Protein AF-A0A0P7U3G0-F1 (afdb_monomer)

InterPro domains:
  IPR011598 Myc-type, basic helix-loop-helix (bHLH) domain [PF00010] (3-50)
  IPR011598 Myc-type, basic helix-loop-helix (bHLH) domain [PS50888] (1-50)
  IPR011598 Myc-type, basic helix-loop-helix (bHLH) domain [SM00353] (4-56)
  IPR036638 Helix-loop-helix DNA-binding domain superfamily [G3DSA:4.10.280.10] (1-55)
  IPR036638 Helix-loop-helix DNA-binding domain superfamily [SSF47459] (2-58)
  IPR050359 Basic helix-loop-helix transcription factors [PTHR19290] (2-89)

Mean predicted aligned error: 7.45 Å

pLDDT: mean 84.49, std 14.8, range [38.19, 97.31]

Structure (mmCIF, N/CA/C/O backbone):
data_AF-A0A0P7U3G0-F1
#
_entry.id   AF-A0A0P7U3G0-F1
#
loop_
_atom_site.group_PDB
_atom_site.id
_atom_site.type_symbol
_atom_site.label_atom_id
_atom_site.label_alt_id
_atom_site.label_comp_id
_atom_site.label_asym_id
_atom_site.label_entity_id
_atom_site.label_seq_id
_atom_site.pdbx_PDB_ins_code
_atom_site.Cartn_x
_atom_site.Cartn_y
_atom_site.Cartn_z
_atom_site.occupancy
_atom_site.B_iso_or_equiv
_atom_site.auth_seq_id
_atom_site.auth_comp_id
_atom_site.auth_asym_id
_atom_site.auth_atom_id
_atom_site.pdbx_PDB_model_num
ATOM 1 N N . MET A 1 1 ? 25.194 -7.472 -24.655 1.00 63.94 1 MET A N 1
ATOM 2 C CA . MET A 1 1 ? 23.885 -6.825 -24.927 1.00 63.94 1 MET A CA 1
ATOM 3 C C . MET A 1 1 ? 22.685 -7.633 -24.404 1.00 63.94 1 MET A C 1
ATOM 5 O O . MET A 1 1 ? 21.792 -7.034 -23.818 1.00 63.94 1 MET A O 1
ATOM 9 N N . LEU A 1 2 ? 22.678 -8.970 -24.521 1.00 83.75 2 LEU A N 1
ATOM 10 C CA . LEU A 1 2 ? 21.596 -9.84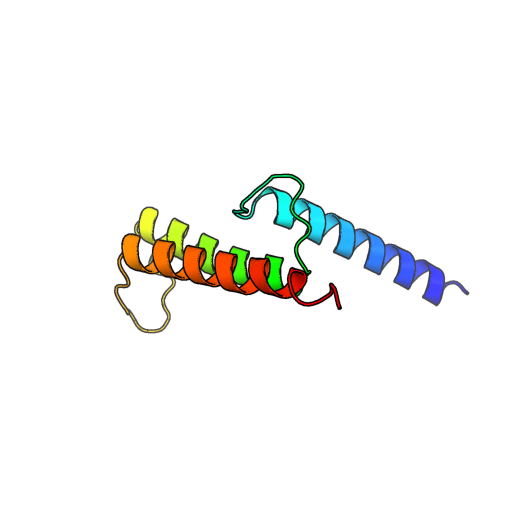9 -24.026 1.00 83.75 2 LEU A CA 1
ATOM 11 C C . LEU A 1 2 ? 21.299 -9.730 -22.515 1.00 83.75 2 LEU A C 1
ATOM 13 O O . LEU A 1 2 ? 20.138 -9.764 -22.120 1.00 83.75 2 LEU A O 1
ATOM 17 N N . ALA A 1 3 ? 22.320 -9.542 -21.673 1.00 88.69 3 ALA A N 1
ATOM 18 C CA . ALA A 1 3 ? 22.137 -9.367 -20.228 1.00 88.69 3 ALA A CA 1
ATOM 19 C C . ALA A 1 3 ? 21.326 -8.102 -19.880 1.00 88.69 3 ALA A C 1
ATOM 21 O O . ALA A 1 3 ? 20.392 -8.171 -19.088 1.00 88.69 3 ALA A O 1
ATOM 22 N N . ASN A 1 4 ? 21.604 -6.973 -20.543 1.00 89.88 4 ASN A N 1
ATOM 23 C CA . ASN A 1 4 ? 20.875 -5.716 -20.329 1.00 89.88 4 ASN A CA 1
ATOM 24 C C . ASN A 1 4 ? 19.418 -5.815 -20.791 1.00 89.88 4 ASN A C 1
ATOM 26 O O . ASN A 1 4 ? 18.530 -5.245 -20.162 1.00 89.88 4 ASN A O 1
ATOM 30 N N . ALA A 1 5 ? 19.170 -6.538 -21.888 1.00 92.12 5 ALA A N 1
ATOM 31 C CA . ALA A 1 5 ? 17.816 -6.803 -22.359 1.00 92.12 5 ALA A CA 1
ATOM 32 C C . ALA A 1 5 ? 17.033 -7.643 -21.336 1.00 92.12 5 ALA A C 1
ATOM 34 O O . ALA A 1 5 ? 15.917 -7.279 -20.975 1.00 92.12 5 ALA A O 1
ATOM 35 N N . ARG A 1 6 ? 17.645 -8.707 -20.799 1.00 94.38 6 ARG A N 1
ATOM 36 C CA . ARG A 1 6 ? 17.042 -9.532 -19.738 1.00 94.38 6 ARG A CA 1
ATOM 37 C C . ARG A 1 6 ? 16.758 -8.726 -18.473 1.00 94.38 6 ARG A C 1
ATOM 39 O O . ARG A 1 6 ? 15.661 -8.826 -17.931 1.00 94.38 6 ARG A O 1
ATOM 46 N N . GLU A 1 7 ? 17.706 -7.900 -18.036 1.00 95.81 7 GLU A N 1
ATOM 47 C CA . GLU A 1 7 ? 17.524 -7.079 -16.838 1.00 95.81 7 GLU A CA 1
ATOM 48 C C . GLU A 1 7 ? 16.410 -6.046 -17.022 1.00 95.81 7 GLU A C 1
ATOM 50 O O . GLU A 1 7 ? 15.587 -5.848 -16.129 1.00 95.81 7 GLU A O 1
ATOM 55 N N . ARG A 1 8 ? 16.302 -5.455 -18.216 1.00 96.06 8 ARG A N 1
ATOM 56 C CA . ARG A 1 8 ? 15.192 -4.562 -18.552 1.00 96.06 8 ARG A CA 1
ATOM 57 C C . ARG A 1 8 ? 13.845 -5.280 -18.437 1.00 96.06 8 ARG A C 1
ATOM 59 O O . ARG A 1 8 ? 12.945 -4.756 -17.785 1.00 96.06 8 ARG A O 1
ATOM 66 N N . THR A 1 9 ? 13.715 -6.482 -19.002 1.00 95.69 9 THR A N 1
ATOM 67 C CA . THR A 1 9 ? 12.494 -7.296 -18.872 1.00 95.69 9 THR A CA 1
ATOM 68 C C . THR A 1 9 ? 12.176 -7.585 -17.407 1.00 95.69 9 THR A C 1
ATOM 70 O O . THR A 1 9 ? 11.047 -7.363 -16.975 1.00 95.69 9 THR A O 1
ATOM 73 N N . ARG A 1 10 ? 13.171 -7.991 -16.609 1.00 97.00 10 ARG A N 1
ATOM 74 C CA . ARG A 1 10 ? 12.998 -8.248 -15.172 1.00 97.00 10 ARG A CA 1
ATOM 75 C C . ARG A 1 10 ? 12.464 -7.015 -14.435 1.00 97.00 10 ARG A C 1
ATOM 77 O O . ARG A 1 10 ? 11.504 -7.117 -13.670 1.00 97.00 10 ARG A O 1
ATOM 84 N N . VAL A 1 11 ? 13.046 -5.842 -14.689 1.00 96.62 11 VAL A N 1
ATOM 85 C CA . VAL A 1 11 ? 12.620 -4.570 -14.082 1.00 96.62 11 VAL A CA 1
ATOM 86 C C . VAL A 1 11 ? 11.205 -4.175 -14.515 1.00 96.62 11 VAL A C 1
ATOM 88 O O . VAL A 1 11 ? 10.441 -3.680 -13.679 1.00 96.62 11 VAL A O 1
ATOM 91 N N . HIS A 1 12 ? 10.825 -4.404 -15.777 1.00 96.12 12 HIS A N 1
ATOM 92 C CA . HIS A 1 12 ? 9.454 -4.172 -16.244 1.00 96.12 12 HIS A CA 1
ATOM 93 C C . HIS A 1 12 ? 8.450 -5.073 -15.526 1.00 96.12 12 HIS A C 1
ATOM 95 O O . HIS A 1 12 ? 7.457 -4.560 -15.012 1.00 96.12 12 HIS A O 1
ATOM 101 N N . THR A 1 13 ? 8.738 -6.371 -15.403 1.00 97.31 13 THR A N 1
ATOM 102 C CA . THR A 1 13 ? 7.886 -7.318 -14.669 1.00 97.31 13 THR A CA 1
ATOM 103 C C . THR A 1 13 ? 7.696 -6.888 -13.216 1.00 97.31 13 THR A C 1
ATOM 105 O O . THR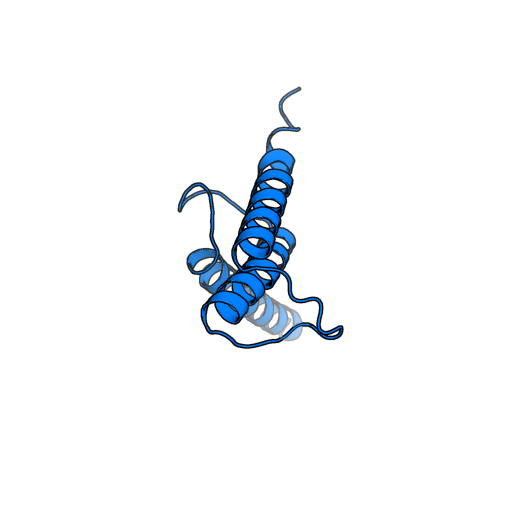 A 1 13 ? 6.570 -6.815 -12.729 1.00 97.31 13 THR A O 1
ATOM 108 N N . ILE A 1 14 ? 8.782 -6.518 -12.532 1.00 96.81 14 ILE A N 1
ATOM 109 C CA . ILE A 1 14 ? 8.718 -6.040 -11.143 1.00 96.81 14 ILE A CA 1
ATOM 110 C C . ILE A 1 14 ? 7.887 -4.761 -11.043 1.00 96.81 14 ILE A C 1
ATOM 112 O O . ILE A 1 14 ? 7.090 -4.605 -10.122 1.00 96.81 14 ILE A O 1
ATOM 116 N N . SER A 1 15 ? 8.062 -3.828 -11.977 1.00 95.56 15 SER A N 1
ATOM 117 C CA . SER A 1 15 ? 7.338 -2.554 -11.944 1.00 95.56 15 SER A CA 1
ATOM 118 C C . SER A 1 15 ? 5.841 -2.749 -12.197 1.00 95.56 15 SER A C 1
ATOM 120 O O . SER A 1 15 ? 5.034 -2.128 -11.513 1.00 95.56 15 SER A O 1
ATOM 122 N N . ALA A 1 16 ? 5.468 -3.667 -13.093 1.00 96.31 16 ALA A N 1
ATOM 123 C CA . ALA A 1 16 ? 4.077 -4.059 -13.306 1.00 96.31 16 ALA A CA 1
ATOM 124 C C . ALA A 1 16 ? 3.458 -4.696 -12.048 1.00 96.31 16 ALA A C 1
ATOM 126 O O . ALA A 1 16 ? 2.343 -4.340 -11.673 1.00 96.31 16 ALA A O 1
ATOM 127 N N . ALA A 1 17 ? 4.193 -5.568 -11.349 1.00 96.69 17 ALA A N 1
ATOM 128 C CA . ALA A 1 17 ? 3.742 -6.150 -10.083 1.00 96.69 17 ALA A CA 1
ATOM 129 C C . ALA A 1 17 ? 3.546 -5.084 -8.986 1.00 96.69 17 ALA A C 1
ATOM 131 O O . ALA A 1 17 ? 2.557 -5.122 -8.257 1.00 96.69 17 ALA A O 1
ATOM 132 N N . PHE A 1 18 ? 4.436 -4.088 -8.904 1.00 96.19 18 PHE A N 1
ATOM 133 C CA . PHE A 1 18 ? 4.274 -2.952 -7.988 1.00 96.19 18 PHE A CA 1
ATOM 134 C C . PHE A 1 18 ? 3.039 -2.105 -8.306 1.00 96.19 18 PHE A C 1
ATOM 136 O O . PHE A 1 18 ? 2.344 -1.690 -7.383 1.00 96.19 18 PHE A O 1
ATOM 143 N N . GLU A 1 19 ? 2.746 -1.858 -9.585 1.00 94.06 19 GLU A N 1
ATOM 144 C CA . GLU A 1 19 ? 1.528 -1.146 -9.994 1.00 94.06 19 GLU A CA 1
ATOM 145 C C . GLU A 1 19 ? 0.259 -1.956 -9.708 1.00 94.06 19 GLU A C 1
ATOM 147 O O . GLU A 1 19 ? -0.752 -1.394 -9.287 1.00 94.06 19 GLU A O 1
ATOM 152 N N . ALA A 1 20 ? 0.304 -3.280 -9.878 1.00 95.06 20 ALA A N 1
ATOM 153 C CA . ALA A 1 20 ? -0.794 -4.154 -9.483 1.00 95.06 20 ALA A CA 1
ATOM 154 C C . ALA A 1 20 ? -1.030 -4.096 -7.965 1.00 95.06 20 ALA A C 1
ATOM 156 O O . ALA A 1 20 ? -2.159 -3.866 -7.541 1.00 95.06 20 ALA A O 1
ATOM 157 N N . LEU A 1 21 ? 0.030 -4.207 -7.155 1.00 95.81 21 LEU A N 1
ATOM 158 C CA . LEU A 1 21 ? -0.059 -4.112 -5.696 1.00 95.81 21 LEU A CA 1
ATOM 159 C C . LEU A 1 21 ? -0.581 -2.742 -5.252 1.00 95.81 21 LEU A C 1
ATOM 161 O O . LEU A 1 21 ? -1.492 -2.658 -4.438 1.00 95.81 21 LEU A O 1
ATOM 165 N N . ARG A 1 22 ? -0.066 -1.658 -5.838 1.00 94.38 22 ARG A N 1
ATOM 166 C CA . ARG A 1 22 ? -0.506 -0.283 -5.571 1.00 94.38 22 ARG A CA 1
ATOM 167 C C . ARG A 1 22 ? -2.023 -0.116 -5.702 1.00 94.38 22 ARG A C 1
ATOM 169 O O . ARG A 1 22 ? -2.606 0.607 -4.905 1.00 94.38 22 ARG A O 1
ATOM 176 N N . LYS A 1 23 ? -2.650 -0.753 -6.696 1.00 93.12 23 LYS A N 1
ATOM 177 C CA . LYS A 1 23 ? -4.105 -0.677 -6.917 1.00 93.12 23 LYS A CA 1
ATOM 178 C C . LYS A 1 23 ? -4.924 -1.393 -5.839 1.00 93.12 23 LYS A C 1
ATOM 180 O O . LYS A 1 23 ? -6.095 -1.070 -5.694 1.00 93.12 23 LYS A O 1
ATOM 185 N N . GLN A 1 24 ? -4.325 -2.339 -5.117 1.00 94.44 24 GLN A N 1
ATOM 186 C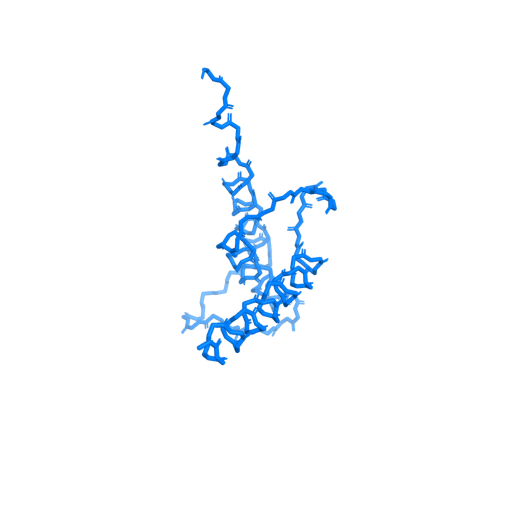 CA . GLN A 1 24 ? -4.975 -3.097 -4.042 1.00 94.44 24 GLN A CA 1
ATOM 187 C C . GLN A 1 24 ? -4.746 -2.484 -2.655 1.00 94.44 24 GLN A C 1
ATOM 189 O O . GLN A 1 24 ? -5.409 -2.851 -1.691 1.00 94.44 24 GLN A O 1
ATOM 194 N N . VAL A 1 25 ? -3.783 -1.571 -2.534 1.00 93.38 25 VAL A N 1
ATOM 195 C CA . VAL A 1 25 ? -3.379 -0.976 -1.261 1.00 93.38 25 VAL A CA 1
ATOM 196 C C . VAL A 1 25 ? -4.167 0.321 -1.014 1.00 93.38 25 VAL A C 1
ATOM 198 O O . VAL A 1 25 ? -4.317 1.122 -1.943 1.00 93.38 25 VAL A O 1
ATOM 201 N N . PRO A 1 26 ? -4.635 0.584 0.224 1.00 92.56 26 PRO A N 1
ATOM 202 C CA . PRO A 1 26 ? -5.321 1.827 0.564 1.00 92.56 26 PRO A CA 1
ATOM 203 C C . PRO A 1 26 ? -4.501 3.068 0.192 1.00 92.56 26 PRO A C 1
ATOM 205 O O . PRO A 1 26 ? -3.281 3.102 0.350 1.00 92.56 26 PRO A O 1
ATOM 208 N N . CYS A 1 27 ? -5.163 4.113 -0.300 1.00 90.19 27 CYS A N 1
ATOM 209 C CA . CYS A 1 27 ? -4.544 5.401 -0.609 1.00 90.19 27 CYS A CA 1
ATOM 210 C C . CYS A 1 27 ? -5.587 6.528 -0.567 1.00 90.19 27 CYS A C 1
ATOM 212 O O . CYS A 1 27 ? -6.787 6.268 -0.604 1.00 90.19 27 CYS A O 1
ATOM 214 N N . TYR A 1 28 ? -5.147 7.789 -0.500 1.00 86.56 28 TYR A N 1
ATOM 215 C CA . TYR A 1 28 ? -6.065 8.938 -0.451 1.00 86.56 28 TYR A CA 1
ATOM 216 C C . TYR A 1 28 ? -6.770 9.204 -1.780 1.00 86.56 28 TYR A C 1
ATOM 218 O O . TYR A 1 28 ? -7.819 9.838 -1.818 1.00 86.56 28 TYR A O 1
ATOM 226 N N . SER A 1 29 ? -6.163 8.782 -2.887 1.00 84.31 29 SER A N 1
ATOM 227 C CA . SER A 1 29 ? -6.719 8.948 -4.224 1.00 84.31 29 SER A CA 1
ATOM 228 C C . SER A 1 29 ? -6.123 7.909 -5.161 1.00 84.31 29 SER A C 1
ATOM 230 O O . SER A 1 29 ? -4.917 7.656 -5.121 1.00 84.31 29 SER A O 1
ATOM 232 N N . TYR A 1 30 ? -6.941 7.384 -6.074 1.00 75.25 30 TYR A N 1
ATOM 233 C CA . TYR A 1 30 ? -6.538 6.407 -7.090 1.00 75.25 30 TYR A CA 1
ATOM 234 C C . TYR A 1 30 ? -5.283 6.847 -7.879 1.00 75.25 30 TYR A C 1
ATOM 236 O O . TYR A 1 30 ? -4.387 6.049 -8.174 1.00 75.25 30 TYR A O 1
ATOM 244 N N . GLY A 1 31 ? -5.151 8.155 -8.141 1.00 77.31 31 GLY A N 1
ATOM 245 C CA . GLY A 1 31 ? -4.006 8.751 -8.840 1.00 77.31 31 GLY A CA 1
ATOM 246 C C . GLY A 1 31 ? -2.796 9.108 -7.962 1.00 77.31 31 GLY A C 1
ATOM 247 O O . GLY A 1 31 ? -1.774 9.563 -8.480 1.00 77.31 31 GLY A O 1
ATOM 248 N N . GLN A 1 32 ? -2.862 8.932 -6.637 1.00 83.12 32 GLN A N 1
ATOM 249 C CA . GLN A 1 32 ? -1.822 9.390 -5.707 1.00 83.12 32 GLN A CA 1
ATOM 250 C C . GLN A 1 32 ? -0.525 8.605 -5.894 1.00 83.12 32 GLN A C 1
ATOM 252 O O . GLN A 1 32 ? -0.418 7.508 -5.366 1.00 83.12 32 GLN A O 1
ATOM 257 N N . LYS A 1 33 ? 0.497 9.141 -6.564 1.00 84.19 33 LYS A N 1
ATOM 258 C CA . LYS A 1 33 ? 1.779 8.433 -6.759 1.00 84.19 33 LYS A CA 1
ATOM 259 C C . LYS A 1 33 ? 2.434 8.060 -5.414 1.00 84.19 33 LYS A C 1
ATOM 261 O O . LYS A 1 33 ? 2.832 8.955 -4.668 1.00 84.19 33 LYS A O 1
ATOM 266 N N . LEU A 1 34 ? 2.655 6.770 -5.164 1.00 88.75 34 LEU A N 1
ATOM 267 C CA . LEU A 1 34 ? 3.364 6.230 -3.993 1.00 88.75 34 LEU A CA 1
ATOM 268 C C . LEU A 1 34 ? 4.758 5.732 -4.406 1.00 88.75 34 LEU A C 1
ATOM 270 O O . LEU A 1 34 ? 4.967 5.377 -5.565 1.00 88.75 34 LEU A O 1
ATOM 274 N N . SER A 1 35 ? 5.729 5.750 -3.491 1.00 92.44 35 SER A N 1
ATOM 275 C CA . SER A 1 35 ? 7.032 5.110 -3.730 1.00 92.44 35 SER A CA 1
ATOM 276 C C . SER A 1 35 ? 6.907 3.586 -3.592 1.00 92.44 35 SER A C 1
ATOM 278 O O . SER A 1 35 ? 5.984 3.102 -2.938 1.00 92.44 35 SER A O 1
ATOM 280 N N . LYS A 1 36 ? 7.847 2.814 -4.161 1.00 93.12 36 LYS A N 1
ATOM 281 C CA . LYS A 1 36 ? 7.880 1.347 -3.980 1.00 93.12 36 LYS A CA 1
ATOM 282 C C . LYS A 1 36 ? 7.917 0.964 -2.496 1.00 93.12 36 LYS A C 1
ATOM 284 O O . LYS A 1 36 ? 7.179 0.084 -2.076 1.00 93.12 36 LYS A O 1
ATOM 289 N N . LEU A 1 37 ? 8.712 1.677 -1.696 1.00 93.81 37 LEU A N 1
ATOM 290 C CA . LEU A 1 37 ? 8.791 1.454 -0.252 1.00 93.81 37 LEU A CA 1
ATOM 291 C C . LEU A 1 37 ? 7.468 1.768 0.459 1.00 93.81 37 LEU A C 1
ATOM 293 O O . LEU A 1 37 ? 7.037 0.984 1.298 1.00 93.81 37 LEU A O 1
ATOM 297 N N . ALA A 1 38 ? 6.808 2.873 0.101 1.00 92.62 38 ALA A N 1
ATOM 298 C CA . ALA A 1 38 ? 5.507 3.226 0.663 1.00 92.62 38 ALA A CA 1
ATOM 299 C C . ALA A 1 38 ? 4.457 2.151 0.359 1.00 92.62 38 ALA A C 1
ATOM 301 O O . ALA A 1 38 ? 3.743 1.733 1.264 1.00 92.62 38 ALA A O 1
ATOM 302 N N . ILE A 1 39 ? 4.405 1.663 -0.889 1.00 94.31 39 ILE A N 1
ATOM 303 C CA . ILE A 1 39 ? 3.491 0.584 -1.295 1.00 94.31 39 ILE A CA 1
ATOM 304 C C . ILE A 1 39 ? 3.692 -0.645 -0.403 1.00 94.31 39 ILE A C 1
ATOM 306 O O . ILE A 1 39 ? 2.715 -1.160 0.126 1.00 94.31 39 ILE A O 1
ATOM 310 N N . LEU A 1 40 ? 4.942 -1.074 -0.182 1.00 96.06 40 LEU A N 1
ATOM 311 C CA . LEU A 1 40 ? 5.236 -2.220 0.687 1.00 96.06 40 LEU A CA 1
ATOM 312 C C . LEU A 1 40 ? 4.814 -1.966 2.136 1.00 96.06 40 LEU A C 1
ATOM 314 O O . LEU A 1 40 ? 4.142 -2.799 2.732 1.00 96.06 40 LEU A O 1
ATOM 318 N N . ARG A 1 41 ? 5.169 -0.807 2.702 1.00 94.56 41 ARG A N 1
ATOM 319 C CA . ARG A 1 41 ? 4.839 -0.469 4.095 1.00 94.56 41 ARG A CA 1
ATOM 320 C C . ARG A 1 41 ? 3.336 -0.445 4.341 1.00 94.56 41 ARG A C 1
ATOM 322 O O . ARG A 1 41 ? 2.872 -1.007 5.329 1.00 94.56 41 ARG A O 1
ATOM 329 N N . ILE A 1 42 ? 2.581 0.196 3.454 1.00 94.75 42 ILE A N 1
ATOM 330 C CA . ILE A 1 42 ? 1.126 0.272 3.582 1.00 94.75 42 ILE A CA 1
ATOM 331 C C . ILE A 1 42 ? 0.516 -1.120 3.362 1.00 94.75 42 ILE A C 1
ATOM 333 O O . ILE A 1 42 ? -0.350 -1.510 4.136 1.00 94.75 42 ILE A O 1
ATOM 337 N N . ALA A 1 43 ? 1.004 -1.899 2.387 1.00 96.19 43 ALA A N 1
ATOM 338 C CA . ALA A 1 43 ? 0.538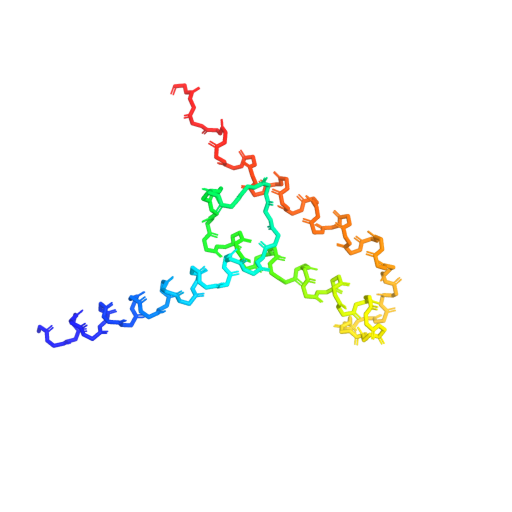 -3.267 2.157 1.00 96.19 43 ALA A CA 1
ATOM 339 C C . ALA A 1 43 ? 0.698 -4.152 3.400 1.00 96.19 43 ALA A C 1
ATOM 341 O O . ALA A 1 43 ? -0.254 -4.826 3.778 1.00 96.19 43 ALA A O 1
ATOM 342 N N . CYS A 1 44 ? 1.854 -4.111 4.072 1.00 93.75 44 CYS A N 1
ATOM 343 C CA . CYS A 1 44 ? 2.074 -4.896 5.288 1.00 93.75 44 CYS A CA 1
ATOM 344 C C . CYS A 1 44 ? 1.071 -4.538 6.393 1.00 93.75 44 CYS A C 1
ATOM 346 O O . CYS A 1 44 ? 0.451 -5.427 6.967 1.00 93.75 44 CYS A O 1
ATOM 348 N N . ASN A 1 45 ? 0.874 -3.243 6.665 1.00 93.38 45 ASN A N 1
ATOM 349 C CA . ASN A 1 45 ? -0.088 -2.806 7.681 1.00 93.38 45 ASN A CA 1
ATOM 350 C C . ASN A 1 45 ? -1.523 -3.178 7.297 1.00 93.38 45 ASN A C 1
ATOM 352 O O . ASN A 1 45 ? -2.292 -3.597 8.152 1.00 93.38 45 ASN A O 1
ATOM 356 N N . TYR A 1 46 ? -1.872 -3.065 6.014 1.00 94.94 46 TYR A N 1
ATOM 357 C CA . TYR A 1 46 ? -3.204 -3.407 5.535 1.00 94.94 46 TYR A CA 1
ATOM 358 C C . TYR A 1 46 ? -3.495 -4.906 5.649 1.00 94.94 46 TYR A C 1
ATOM 360 O O . TYR A 1 46 ? -4.571 -5.274 6.107 1.00 94.94 46 TYR A O 1
ATOM 368 N N . ILE A 1 47 ? -2.529 -5.767 5.308 1.00 93.50 47 ILE A N 1
ATOM 369 C CA . ILE A 1 47 ? -2.646 -7.218 5.514 1.00 93.50 47 ILE A CA 1
ATOM 370 C C . ILE A 1 47 ? -2.874 -7.523 6.997 1.00 93.50 47 ILE A C 1
ATOM 372 O O . ILE A 1 47 ? -3.773 -8.293 7.306 1.00 93.50 47 ILE A O 1
ATOM 376 N N . LEU A 1 48 ? -2.128 -6.887 7.909 1.00 90.19 48 LEU A N 1
ATOM 377 C CA . LEU A 1 48 ? -2.322 -7.066 9.353 1.00 90.19 48 LEU A CA 1
ATOM 378 C C . LEU A 1 48 ? -3.717 -6.616 9.812 1.00 90.19 48 LEU A C 1
ATOM 380 O O . LEU A 1 48 ? -4.369 -7.337 10.558 1.00 90.19 48 LEU A O 1
ATOM 384 N N . SER A 1 49 ? -4.213 -5.472 9.331 1.00 91.50 49 SER A N 1
ATOM 385 C CA . SER A 1 49 ? -5.582 -5.026 9.625 1.00 91.50 49 SER A CA 1
ATOM 386 C C . SER A 1 49 ? -6.633 -6.022 9.131 1.00 91.50 49 SER A C 1
ATOM 388 O O . SER A 1 49 ? -7.577 -6.320 9.853 1.00 91.50 49 SER A O 1
ATOM 390 N N . LEU A 1 50 ? -6.487 -6.537 7.906 1.00 92.31 50 LEU A N 1
ATOM 391 C CA . LEU A 1 50 ? -7.423 -7.511 7.338 1.00 92.31 50 LEU A CA 1
ATOM 392 C C . LEU A 1 50 ? -7.357 -8.863 8.050 1.00 92.31 50 LEU A C 1
ATOM 394 O O . LEU A 1 50 ? -8.388 -9.495 8.238 1.00 92.31 50 LEU A O 1
ATOM 398 N N . ALA A 1 51 ? -6.163 -9.290 8.455 1.00 89.88 51 ALA A N 1
ATOM 399 C CA . ALA A 1 51 ? -5.958 -10.491 9.248 1.00 89.88 51 ALA A CA 1
ATOM 400 C C . ALA A 1 51 ? -6.685 -10.407 10.594 1.00 89.88 51 ALA A C 1
ATOM 402 O O . ALA A 1 51 ? -7.465 -11.301 10.906 1.00 89.88 51 ALA A O 1
ATOM 403 N N . GLN A 1 52 ? -6.520 -9.298 11.324 1.00 87.31 52 GLN A N 1
ATOM 404 C CA . GLN A 1 52 ? -7.241 -9.078 12.581 1.00 87.31 52 GLN A CA 1
ATOM 405 C C . GLN A 1 52 ? -8.760 -9.006 12.377 1.00 87.31 52 GLN A C 1
ATOM 407 O O . GLN A 1 52 ? -9.513 -9.511 13.197 1.00 87.31 52 GLN A O 1
ATOM 412 N N . LEU A 1 53 ? -9.230 -8.429 11.264 1.00 88.50 53 LEU A N 1
ATOM 413 C CA . LEU A 1 53 ? -10.658 -8.428 10.921 1.00 88.50 53 LEU A CA 1
ATOM 414 C C . LEU A 1 53 ? -11.207 -9.834 10.626 1.00 88.50 53 LEU A C 1
ATOM 416 O O . LEU A 1 53 ? -12.398 -10.073 10.794 1.00 88.50 53 LEU A O 1
ATOM 420 N N . ALA A 1 54 ? -10.356 -10.735 10.138 1.00 88.88 54 ALA A N 1
ATOM 421 C CA . ALA A 1 54 ? -10.698 -12.115 9.817 1.00 88.88 54 ALA A CA 1
ATOM 422 C C . ALA A 1 54 ? -10.437 -13.086 10.984 1.00 88.88 54 ALA A C 1
ATOM 424 O O . ALA A 1 54 ? -10.420 -14.296 10.754 1.00 88.88 54 ALA A O 1
ATOM 425 N N . ASP A 1 55 ? -10.185 -12.570 12.194 1.00 82.19 55 ASP A N 1
ATOM 426 C CA . ASP A 1 55 ? -9.798 -13.336 13.387 1.00 82.19 55 ASP A CA 1
ATOM 427 C C . ASP A 1 55 ? -8.570 -14.248 13.156 1.00 82.19 55 ASP A C 1
ATOM 429 O O . ASP A 1 55 ? -8.423 -15.311 13.762 1.00 82.19 55 ASP A O 1
ATOM 433 N N . MET A 1 56 ? -7.669 -13.841 12.251 1.00 77.94 56 MET A N 1
ATOM 434 C CA . MET A 1 56 ? -6.413 -14.532 11.957 1.00 77.94 56 MET A CA 1
ATOM 435 C C . MET A 1 56 ? -5.249 -13.823 12.652 1.00 77.94 56 MET A C 1
ATOM 437 O O . MET A 1 56 ? -4.877 -12.710 12.273 1.00 77.94 56 MET A O 1
ATOM 441 N N . ASP A 1 57 ? -4.622 -14.480 13.626 1.00 68.12 57 ASP A N 1
ATOM 442 C CA . ASP A 1 57 ? -3.505 -13.886 14.363 1.00 68.12 57 ASP A CA 1
ATOM 443 C C . ASP A 1 57 ? -2.157 -14.171 13.675 1.00 68.12 57 ASP A C 1
ATOM 445 O O . ASP A 1 57 ? -1.589 -15.258 13.773 1.00 68.12 57 ASP A O 1
ATOM 449 N N . TYR A 1 58 ? -1.653 -13.179 12.935 1.00 67.94 58 TYR A N 1
ATOM 450 C CA . TYR A 1 58 ? -0.315 -13.197 12.323 1.00 67.94 58 TYR A CA 1
ATOM 451 C C . TYR A 1 58 ? 0.731 -12.460 13.178 1.00 67.94 58 TYR A C 1
ATOM 453 O O . TYR A 1 58 ? 1.844 -12.210 12.701 1.00 67.94 58 TYR A O 1
ATOM 461 N N . THR A 1 59 ? 0.398 -12.060 14.412 1.00 62.22 59 THR A N 1
ATOM 462 C CA . THR A 1 59 ? 1.361 -11.378 15.279 1.00 62.22 59 THR A CA 1
ATOM 463 C C . THR A 1 59 ? 2.354 -12.389 15.865 1.00 62.22 59 THR A C 1
ATOM 465 O O . THR A 1 59 ? 1.948 -13.389 16.453 1.00 62.22 59 THR A O 1
ATOM 468 N N . PRO A 1 60 ? 3.674 -12.174 15.719 1.00 61.53 60 PRO A N 1
ATOM 469 C CA . PRO A 1 60 ? 4.666 -13.096 16.274 1.00 61.53 60 PRO A CA 1
ATOM 470 C C . PRO A 1 60 ? 4.689 -13.118 17.813 1.00 61.53 60 PRO A C 1
ATOM 472 O O . PRO A 1 60 ? 5.236 -14.059 18.377 1.00 61.53 60 PRO A O 1
ATOM 475 N N . ASP A 1 61 ? 4.089 -12.120 18.475 1.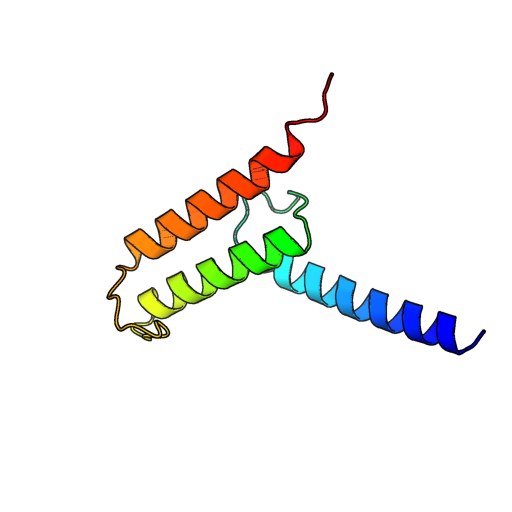00 64.31 61 ASP A N 1
ATOM 476 C CA . ASP A 1 61 ? 4.151 -11.909 19.931 1.00 64.31 61 ASP A CA 1
ATOM 477 C C . ASP A 1 61 ? 2.800 -12.054 20.664 1.00 64.31 61 ASP A C 1
ATOM 479 O O . ASP A 1 61 ? 2.714 -11.697 21.836 1.00 64.31 61 ASP A O 1
ATOM 483 N N . GLN A 1 62 ? 1.728 -12.544 20.019 1.00 58.50 62 GLN A N 1
ATOM 484 C CA . GLN A 1 62 ? 0.366 -12.530 20.601 1.00 58.50 62 GLN A CA 1
ATOM 485 C C . GLN A 1 62 ? -0.033 -11.144 21.144 1.00 58.50 62 GLN A C 1
ATOM 487 O O . GLN A 1 62 ? -0.823 -11.014 22.087 1.00 58.50 62 GLN A O 1
ATOM 492 N N . SER A 1 63 ? 0.538 -10.078 20.577 1.00 62.00 63 SER A N 1
ATOM 493 C CA . SER A 1 63 ? 0.064 -8.734 20.835 1.00 62.00 63 SER A CA 1
ATOM 494 C C . SER A 1 63 ? -1.292 -8.645 20.156 1.00 62.00 63 SER A C 1
ATOM 496 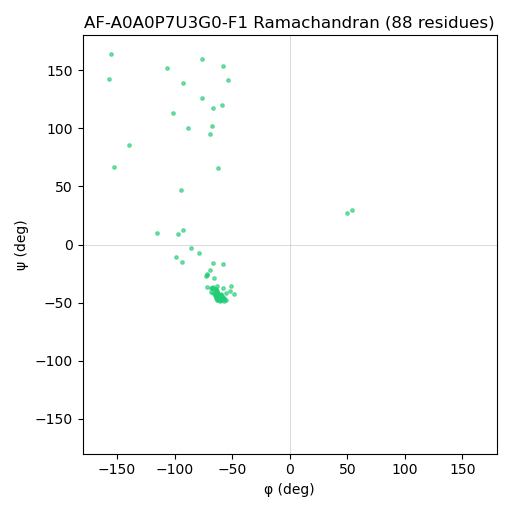O O . SER A 1 63 ? -1.378 -8.415 18.954 1.00 62.00 63 SER A O 1
ATOM 498 N N . ASN A 1 64 ? -2.351 -8.884 20.935 1.00 65.62 64 ASN A N 1
ATOM 499 C CA . ASN A 1 64 ? -3.750 -8.683 20.560 1.00 65.62 64 ASN A CA 1
ATOM 500 C C . ASN A 1 64 ? -3.988 -7.193 20.255 1.00 65.62 64 ASN A C 1
ATOM 502 O O . ASN A 1 64 ? -4.677 -6.492 20.993 1.00 65.62 64 ASN A O 1
ATOM 506 N N . MET A 1 65 ? -3.364 -6.682 19.192 1.00 75.88 65 MET A N 1
ATOM 507 C CA . MET A 1 65 ? -3.703 -5.399 18.614 1.00 75.88 65 MET A CA 1
ATOM 508 C C . MET A 1 65 ? -5.098 -5.556 18.042 1.00 75.88 65 MET A C 1
ATOM 510 O O . MET A 1 65 ? -5.335 -6.353 17.133 1.00 75.88 65 MET A O 1
ATOM 514 N N . SER A 1 66 ? -6.018 -4.774 18.584 1.00 87.12 66 SER A N 1
ATOM 515 C CA . SER A 1 66 ? -7.368 -4.692 18.064 1.00 87.12 66 SER A CA 1
ATOM 516 C C . SER A 1 66 ? -7.345 -4.264 16.595 1.00 87.12 66 SER A C 1
ATOM 518 O O . SER A 1 66 ? -6.458 -3.533 16.136 1.00 87.12 66 SER A O 1
ATOM 520 N N . PHE A 1 67 ? -8.382 -4.659 15.854 1.00 88.06 67 PHE A N 1
ATOM 521 C CA . PHE A 1 67 ? -8.588 -4.197 14.482 1.00 88.06 67 PHE A CA 1
ATOM 522 C C . PHE A 1 67 ? -8.458 -2.667 14.364 1.00 88.06 67 PHE A C 1
ATOM 524 O O . PHE A 1 67 ? -7.794 -2.164 13.454 1.00 88.06 67 PHE A O 1
ATOM 531 N N . THR A 1 68 ? -9.026 -1.929 15.324 1.00 90.44 68 THR A N 1
ATOM 532 C CA . THR A 1 68 ? -8.949 -0.465 15.397 1.00 90.44 68 THR A CA 1
ATOM 533 C C . THR A 1 68 ? -7.504 0.030 15.440 1.00 90.44 68 THR A C 1
ATOM 535 O O . THR A 1 68 ? -7.131 0.889 14.642 1.00 90.44 68 THR A O 1
ATOM 538 N N . GLU A 1 69 ? -6.659 -0.541 16.299 1.00 91.19 69 GLU A N 1
ATOM 539 C CA . GLU A 1 69 ? -5.248 -0.148 16.409 1.00 91.19 69 GLU A CA 1
ATOM 540 C C . GLU A 1 69 ? -4.469 -0.442 15.121 1.00 91.19 69 GLU A C 1
ATOM 542 O O . GLU A 1 69 ? -3.643 0.372 14.691 1.00 91.19 69 GLU A O 1
ATOM 547 N N . CYS A 1 70 ? -4.753 -1.566 14.454 1.00 90.94 70 CYS A N 1
ATOM 548 C CA . CYS A 1 70 ? -4.146 -1.877 13.160 1.00 90.94 70 CYS A CA 1
ATOM 549 C C . CYS A 1 70 ? -4.553 -0.855 12.089 1.00 90.94 70 CYS A C 1
ATOM 551 O O . CYS A 1 70 ? -3.709 -0.393 11.317 1.00 90.94 70 CYS A O 1
ATOM 553 N N . VAL A 1 71 ? -5.833 -0.476 12.036 1.00 92.19 71 VAL A N 1
ATOM 554 C CA . VAL A 1 71 ? -6.336 0.530 11.086 1.00 92.19 71 VAL A CA 1
ATOM 555 C C . VAL A 1 71 ? -5.723 1.902 11.357 1.00 92.19 71 VAL A C 1
ATOM 557 O O . VAL A 1 71 ? -5.306 2.594 10.419 1.00 92.19 71 VAL A O 1
ATOM 560 N N . GLU A 1 72 ? -5.605 2.300 12.621 1.00 93.69 72 GLU A N 1
ATOM 561 C CA . GLU A 1 72 ? -4.919 3.535 12.989 1.00 93.69 72 GLU A CA 1
ATOM 562 C C . GLU A 1 72 ? -3.454 3.518 12.551 1.00 93.69 72 GLU A C 1
ATOM 564 O O . GLU A 1 72 ? -2.964 4.496 11.982 1.00 93.69 72 GLU A O 1
ATOM 569 N N . GLN A 1 73 ? -2.754 2.401 12.753 1.00 92.62 73 GLN A N 1
ATOM 570 C CA . GLN A 1 73 ? -1.365 2.251 12.334 1.00 92.62 73 GLN A CA 1
ATOM 571 C C . GLN A 1 73 ? -1.211 2.321 10.808 1.00 92.62 73 GLN A C 1
ATOM 573 O O . GLN A 1 73 ? -0.315 3.008 10.297 1.00 92.62 73 GLN A O 1
ATOM 578 N N . CYS A 1 74 ? -2.118 1.684 10.064 1.00 93.31 74 CYS A N 1
ATOM 579 C CA . CYS A 1 74 ? -2.185 1.802 8.610 1.00 93.31 74 CYS A CA 1
ATOM 580 C C . CYS A 1 74 ? -2.419 3.264 8.185 1.00 93.31 74 CYS A C 1
ATOM 582 O O . CYS A 1 74 ? -1.728 3.784 7.305 1.00 93.31 74 CYS A O 1
ATOM 584 N N . THR A 1 75 ? -3.322 3.971 8.866 1.00 93.44 75 THR A N 1
ATOM 585 C CA . THR A 1 75 ? -3.632 5.386 8.606 1.00 93.44 75 THR A CA 1
ATOM 586 C C . THR A 1 75 ? -2.440 6.301 8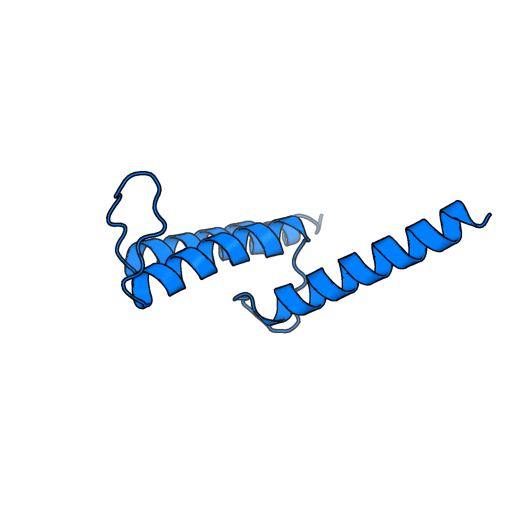.896 1.00 93.44 75 THR A C 1
ATOM 588 O O . THR A 1 75 ? -2.113 7.166 8.081 1.00 93.44 75 THR A O 1
ATOM 591 N N . ARG A 1 76 ? -1.728 6.090 10.010 1.00 93.25 76 ARG A N 1
ATOM 592 C CA . ARG A 1 76 ? -0.489 6.817 10.339 1.00 93.25 76 ARG A CA 1
ATOM 593 C C . ARG A 1 76 ? 0.579 6.604 9.267 1.00 93.25 76 ARG A C 1
ATOM 595 O O . ARG A 1 76 ? 1.214 7.563 8.826 1.00 93.25 76 ARG A O 1
ATOM 602 N N . THR A 1 77 ? 0.726 5.368 8.793 1.00 92.44 77 THR A N 1
ATOM 603 C CA . THR A 1 77 ? 1.670 5.022 7.721 1.00 92.44 77 THR A CA 1
ATOM 604 C C . THR A 1 77 ? 1.312 5.742 6.417 1.00 92.44 77 THR A C 1
ATOM 606 O O . THR A 1 77 ? 2.177 6.352 5.787 1.00 92.44 77 THR A O 1
ATOM 609 N N . LEU A 1 78 ? 0.029 5.769 6.046 1.00 90.69 78 LEU A N 1
ATOM 610 C CA . LEU A 1 78 ? -0.464 6.514 4.884 1.00 90.69 78 LEU A CA 1
ATOM 611 C C . LEU A 1 78 ? -0.161 8.014 4.963 1.00 90.69 78 LEU A C 1
ATOM 613 O O . LEU A 1 78 ? 0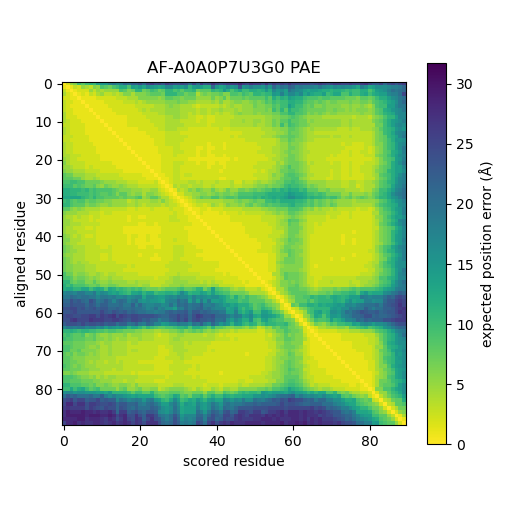.298 8.609 3.983 1.00 90.69 78 LEU A O 1
ATOM 617 N N . GLN A 1 79 ? -0.385 8.629 6.125 1.00 90.00 79 GLN A N 1
ATOM 618 C CA . GLN A 1 79 ? -0.108 10.050 6.347 1.00 90.00 79 GLN A CA 1
ATOM 619 C C . GLN A 1 79 ? 1.385 10.365 6.224 1.00 90.00 79 GLN A C 1
ATOM 621 O O . GLN A 1 79 ? 1.758 11.345 5.568 1.00 90.00 79 GLN A O 1
ATOM 626 N N . ALA A 1 80 ? 2.240 9.537 6.830 1.00 88.12 80 ALA A N 1
ATOM 627 C CA . ALA A 1 80 ? 3.689 9.708 6.791 1.00 88.12 80 ALA A CA 1
ATOM 628 C C . ALA A 1 80 ? 4.221 9.638 5.350 1.00 88.12 80 ALA A C 1
ATOM 630 O O . ALA A 1 80 ? 4.952 10.526 4.906 1.00 88.12 80 ALA A O 1
ATOM 631 N N . GLU A 1 81 ? 3.779 8.641 4.584 1.00 85.06 81 GLU A N 1
ATOM 632 C CA . GLU A 1 81 ? 4.207 8.449 3.195 1.00 85.06 81 GLU A CA 1
ATOM 633 C C . GLU A 1 81 ? 3.593 9.492 2.235 1.00 85.06 81 GLU A C 1
ATOM 635 O O . GLU A 1 81 ? 4.207 9.856 1.227 1.00 85.06 81 GLU A O 1
ATOM 640 N N . GLY A 1 82 ? 2.417 10.046 2.558 1.00 70.44 82 GLY A N 1
ATOM 641 C CA . GLY A 1 82 ? 1.789 11.141 1.811 1.00 70.44 82 GLY A CA 1
ATOM 642 C C . GLY A 1 82 ? 2.492 12.496 1.983 1.00 70.44 82 GLY A C 1
ATOM 643 O O . GLY A 1 82 ? 2.613 13.261 1.021 1.00 70.44 82 GLY A O 1
ATOM 644 N N . ARG A 1 83 ? 3.014 12.797 3.182 1.00 60.16 83 ARG A N 1
ATOM 645 C CA . ARG A 1 83 ? 3.737 14.054 3.473 1.00 60.16 83 ARG A CA 1
ATOM 646 C C . ARG A 1 83 ? 5.115 14.130 2.821 1.00 60.16 83 ARG A C 1
ATOM 648 O O . ARG A 1 83 ? 5.566 15.232 2.501 1.00 60.16 83 ARG A O 1
ATOM 655 N N . SER A 1 84 ? 5.748 12.991 2.546 1.00 55.19 84 SER A N 1
ATOM 656 C CA . SER A 1 84 ? 7.082 12.914 1.932 1.00 55.19 84 SER A CA 1
ATOM 657 C C . SER A 1 84 ? 7.189 13.599 0.560 1.00 55.19 84 SER A C 1
ATOM 659 O O . SER A 1 84 ? 8.292 13.927 0.133 1.00 55.19 84 SER A O 1
ATOM 661 N N . LYS A 1 85 ? 6.068 13.893 -0.122 1.00 51.84 85 LYS A N 1
ATOM 662 C CA . LYS A 1 85 ? 6.056 14.652 -1.390 1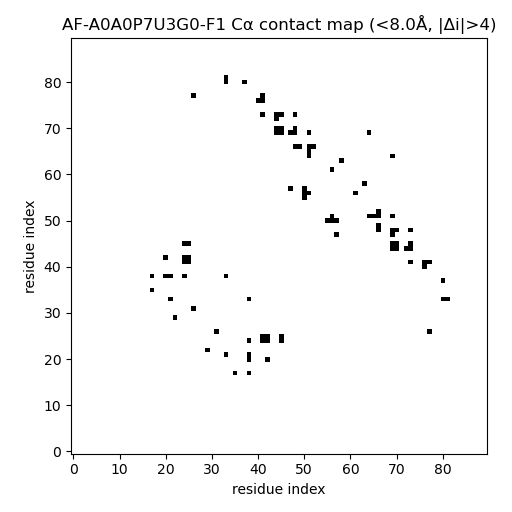.00 51.84 85 LYS A CA 1
ATOM 663 C C . LYS A 1 85 ? 5.715 16.139 -1.271 1.00 51.84 85 LYS A C 1
ATOM 665 O O . LYS A 1 85 ? 5.936 16.862 -2.235 1.00 51.84 85 LYS A O 1
ATOM 670 N N . LYS A 1 86 ? 5.239 16.630 -0.118 1.00 48.06 86 LYS A N 1
ATOM 671 C CA . LYS A 1 86 ? 4.961 18.070 0.078 1.00 48.06 86 LYS A CA 1
ATOM 672 C C . LYS A 1 86 ? 6.219 18.903 0.366 1.00 48.06 86 LYS A C 1
ATOM 674 O O . LYS A 1 86 ? 6.147 20.123 0.381 1.00 48.06 86 LYS A O 1
ATOM 679 N N . ARG A 1 87 ? 7.381 18.266 0.552 1.00 47.12 87 ARG A N 1
ATOM 680 C CA . ARG A 1 87 ? 8.669 18.926 0.834 1.00 47.12 87 ARG A CA 1
ATOM 681 C C . ARG A 1 87 ? 9.511 19.178 -0.428 1.00 47.12 87 ARG A C 1
ATOM 683 O O . ARG A 1 87 ? 10.684 18.832 -0.428 1.00 47.12 87 ARG A O 1
ATOM 690 N N . LYS A 1 88 ? 8.937 19.719 -1.509 1.00 43.53 88 LYS A N 1
ATOM 691 C CA . LYS A 1 88 ? 9.690 20.312 -2.640 1.00 43.53 88 LYS A CA 1
ATOM 692 C C . LYS A 1 88 ? 8.855 21.387 -3.349 1.00 43.53 88 LYS A C 1
ATOM 694 O O . LYS A 1 88 ? 8.442 21.196 -4.485 1.00 43.53 88 LYS A O 1
ATOM 699 N N . VAL A 1 89 ? 8.585 22.491 -2.654 1.00 47.16 89 VAL A N 1
ATOM 700 C CA . VAL A 1 89 ? 8.317 23.798 -3.278 1.00 47.16 89 VAL A CA 1
ATOM 701 C C . VAL A 1 89 ? 9.025 24.843 -2.416 1.00 47.16 89 VAL A C 1
ATOM 703 O O . VAL A 1 89 ? 8.471 25.353 -1.446 1.00 47.16 89 VAL A O 1
ATOM 706 N N . SER A 1 90 ? 10.301 25.060 -2.703 1.00 38.19 90 SER A N 1
ATOM 707 C CA . SER A 1 90 ? 11.079 26.257 -2.372 1.00 38.19 90 SER A CA 1
ATOM 708 C C . SER A 1 90 ? 12.159 26.371 -3.433 1.00 38.19 90 SER A C 1
ATOM 710 O O . SER A 1 90 ? 12.712 25.299 -3.782 1.00 38.19 90 SER A O 1
#

Sequence (90 aa):
MLANARERTRVHTISAAFEALRKQVPCYSYGQKLSKLAILRIACNYILSLAQLADMDYTPDQSNMSFTECVEQCTRTLQAEGRSKKRKVS

Organism: Scleropages formosus (NCBI:txid113540)

Foldseek 3Di:
DVVVVVVVVVVVVVVVVLLVLLCVFDAPDSPQDFDSVLSVVLSVLVVCLVCLVVVHDPDPVPPNQHSVNSVVVSVVSRVVRSVVPVPPDD

Radius of gyration: 16.61 Å; Cα contacts (8 Å, |Δi|>4): 50; chains: 1; bounding box: 35×41×46 Å

Secondary structure (DSSP, 8-state):
-HHHHHHHHHHHHHHHHHHHHHHHS--SSTT----HHHHHHHHHHHHHHHHHHTT----TT-----HHHHHHHHHHHHHHHHHTTSS---

Solvent-accessible surface area (backbone atoms only — not comparable to full-atom values): 5401 Å² total; per-residue (Å²): 113,68,65,61,53,51,50,50,54,52,52,49,53,52,50,51,52,51,54,55,51,48,75,75,37,91,70,99,43,98,82,61,87,70,53,76,67,47,46,50,55,42,39,54,33,48,52,51,23,50,28,41,70,66,77,41,88,83,55,95,76,75,65,82,63,48,44,65,57,31,47,50,52,29,50,53,48,51,54,56,58,58,51,71,70,72,81,76,86,130